Protein AF-G9KD17-F1 (afdb_monomer_lite)

Structure (mmCIF, N/CA/C/O backbone):
data_AF-G9KD17-F1
#
_entry.id   AF-G9KD17-F1
#
loop_
_atom_site.group_PDB
_atom_site.id
_atom_site.type_symbol
_atom_site.label_atom_id
_atom_site.label_alt_id
_atom_site.label_comp_id
_atom_site.label_asym_id
_atom_site.label_entity_id
_atom_site.label_seq_id
_atom_site.pdbx_PDB_ins_code
_atom_site.Cartn_x
_atom_site.Cartn_y
_atom_site.Cartn_z
_atom_site.occupancy
_atom_site.B_iso_or_equiv
_atom_site.auth_seq_id
_atom_site.auth_comp_id
_atom_site.auth_asym_id
_atom_site.auth_atom_id
_atom_site.pdbx_PDB_model_num
ATOM 1 N N . ALA A 1 1 ? -19.949 7.458 46.078 1.00 49.25 1 ALA A N 1
ATOM 2 C CA . ALA A 1 1 ? -20.835 7.481 44.897 1.00 49.25 1 ALA A CA 1
ATOM 3 C C . ALA A 1 1 ? -19.959 7.578 43.652 1.00 49.25 1 ALA A C 1
ATOM 5 O O . ALA A 1 1 ? -19.173 8.511 43.572 1.00 49.25 1 ALA A O 1
ATOM 6 N N . SER A 1 2 ? -20.008 6.594 42.750 1.00 58.41 2 SER A N 1
ATOM 7 C CA . SER A 1 2 ? -19.267 6.648 41.480 1.00 58.41 2 SER A CA 1
ATOM 8 C C . SER A 1 2 ? -20.109 7.420 40.466 1.00 58.41 2 SER A C 1
ATOM 10 O O . SER A 1 2 ? -21.232 7.011 40.170 1.00 58.41 2 SER A O 1
ATOM 12 N N . ALA A 1 3 ? -19.617 8.564 39.995 1.00 66.88 3 ALA A N 1
ATOM 13 C CA . ALA A 1 3 ? -20.279 9.336 38.952 1.00 66.88 3 ALA A CA 1
ATOM 14 C C . ALA A 1 3 ? -20.121 8.593 37.615 1.00 66.88 3 ALA A C 1
ATOM 16 O O . ALA A 1 3 ? -19.063 8.632 36.992 1.00 66.88 3 ALA A O 1
ATOM 17 N N . GLY A 1 4 ? -21.158 7.865 37.200 1.00 72.81 4 GLY A N 1
ATOM 18 C CA . GLY A 1 4 ? -21.182 7.192 35.904 1.00 72.81 4 GLY A CA 1
ATOM 19 C C . GLY A 1 4 ? -21.255 8.211 34.768 1.00 72.81 4 GLY A C 1
ATOM 20 O O . GLY A 1 4 ? -22.165 9.037 34.727 1.00 72.81 4 GLY A O 1
ATOM 21 N N . ILE A 1 5 ? -20.309 8.152 33.831 1.00 79.00 5 ILE A N 1
ATOM 22 C CA . ILE A 1 5 ? -20.379 8.920 32.585 1.00 79.00 5 ILE A CA 1
ATOM 23 C C . ILE A 1 5 ? -21.472 8.290 31.713 1.00 79.00 5 ILE A C 1
ATOM 25 O O . ILE A 1 5 ? -21.317 7.173 31.224 1.00 79.00 5 ILE A O 1
ATOM 29 N N . ALA A 1 6 ? -22.579 9.007 31.518 1.00 81.94 6 ALA A N 1
ATOM 30 C CA . ALA A 1 6 ? -23.659 8.609 30.621 1.00 81.94 6 ALA A CA 1
ATOM 31 C C . ALA A 1 6 ? -23.597 9.430 29.324 1.00 81.94 6 ALA A C 1
ATOM 33 O O . ALA A 1 6 ? -23.653 10.660 29.349 1.00 81.94 6 ALA A O 1
ATOM 34 N N . VAL A 1 7 ? -23.499 8.751 28.177 1.00 82.12 7 VAL A N 1
ATOM 35 C CA . VAL A 1 7 ? -23.511 9.368 26.841 1.00 82.12 7 VAL A CA 1
ATOM 36 C C . VAL A 1 7 ? -24.742 8.893 26.074 1.00 82.12 7 VAL A C 1
ATOM 38 O O . VAL A 1 7 ? -25.032 7.701 26.007 1.00 82.12 7 VAL A O 1
ATOM 41 N N . SER A 1 8 ? -25.482 9.834 25.481 1.00 85.19 8 SER A N 1
ATOM 42 C CA . SER A 1 8 ? -26.647 9.526 24.645 1.00 85.19 8 SER A CA 1
ATOM 43 C C . SER A 1 8 ? -26.216 8.868 23.334 1.00 85.19 8 SER A C 1
ATOM 45 O O . SER A 1 8 ? -25.394 9.432 22.612 1.00 85.19 8 SER A O 1
ATOM 47 N N . GLN A 1 9 ? -26.833 7.740 22.966 1.00 81.62 9 GLN A N 1
ATOM 48 C CA . GLN A 1 9 ? -26.558 7.086 21.680 1.00 81.62 9 GLN A CA 1
ATOM 49 C C . GLN A 1 9 ? -26.871 7.978 20.467 1.00 81.62 9 GLN A C 1
ATOM 51 O O . GLN A 1 9 ? -26.223 7.873 19.435 1.00 81.62 9 GLN A O 1
ATOM 56 N N . ARG A 1 10 ? -27.790 8.943 20.595 1.00 86.38 10 ARG A N 1
ATOM 57 C CA . ARG A 1 10 ? -28.052 9.930 19.531 1.00 86.38 10 ARG A CA 1
ATOM 58 C C . ARG A 1 10 ? -26.872 10.876 19.265 1.00 86.38 10 ARG A C 1
ATOM 60 O O . ARG A 1 10 ? -26.897 11.606 18.283 1.00 86.38 10 ARG A O 1
ATOM 67 N N . LYS A 1 11 ? -25.860 10.885 20.140 1.00 82.94 11 LYS A N 1
ATOM 68 C CA . LYS A 1 11 ? -24.633 11.683 20.012 1.00 82.94 11 LYS A CA 1
ATOM 69 C C . LYS A 1 11 ? -23.410 10.854 19.607 1.00 82.94 11 LYS A C 1
ATOM 71 O O . LYS A 1 11 ? -22.326 11.422 19.498 1.00 82.94 11 LYS A O 1
ATOM 76 N N . VAL A 1 12 ? -23.551 9.541 19.399 1.00 84.56 12 VAL A N 1
ATOM 77 C CA . VAL A 1 12 ? -22.457 8.706 18.883 1.00 84.56 12 VAL A CA 1
ATOM 78 C C . VAL A 1 12 ? -22.615 8.518 17.378 1.00 84.56 12 VAL A C 1
ATOM 80 O O . VAL A 1 12 ? -23.727 8.396 16.873 1.00 84.56 12 VAL A O 1
ATOM 83 N N . ARG A 1 13 ? -21.494 8.496 16.654 1.00 84.12 13 ARG A N 1
ATOM 84 C CA . ARG A 1 13 ? -21.455 8.110 15.238 1.00 84.12 13 ARG A CA 1
ATOM 85 C C . ARG A 1 13 ? -20.800 6.744 15.111 1.00 84.12 13 ARG A C 1
ATOM 87 O O . ARG A 1 13 ? -19.837 6.466 15.828 1.00 84.12 13 ARG A O 1
ATOM 94 N N . GLN A 1 14 ? -21.286 5.921 14.188 1.00 78.44 14 GLN A N 1
ATOM 95 C CA . GLN A 1 14 ? -20.589 4.694 13.827 1.00 78.44 14 GLN A CA 1
ATOM 96 C C . GLN A 1 14 ? -19.248 5.068 13.190 1.00 78.44 14 GLN A C 1
ATOM 98 O O . GLN A 1 14 ? -19.185 5.918 12.301 1.00 78.44 14 GLN A O 1
ATOM 103 N N . ILE A 1 15 ? -18.173 4.461 13.677 1.00 80.25 15 ILE A N 1
ATOM 104 C CA . ILE A 1 15 ? -16.853 4.562 13.063 1.00 80.25 15 ILE A CA 1
ATOM 105 C C . ILE A 1 15 ? -16.505 3.204 12.471 1.00 80.25 15 ILE A C 1
ATOM 107 O O . ILE A 1 15 ? -16.860 2.167 13.031 1.00 80.25 15 ILE A O 1
ATOM 111 N N . SER A 1 16 ? -15.834 3.211 11.325 1.00 76.50 16 SER A N 1
ATOM 112 C CA . SER A 1 16 ? -15.234 2.000 10.775 1.00 76.50 16 SER A CA 1
ATOM 113 C C . SER A 1 16 ? -14.188 1.459 11.745 1.00 76.50 16 SER A C 1
ATOM 115 O O . SER A 1 16 ? -13.457 2.256 12.340 1.00 76.50 16 SER A O 1
ATOM 117 N N . ASP A 1 17 ? -14.070 0.136 11.853 1.00 86.31 17 ASP A N 1
ATOM 118 C CA . ASP A 1 17 ? -12.997 -0.486 12.626 1.00 86.31 17 ASP A CA 1
ATOM 119 C C . ASP A 1 17 ? -11.625 -0.044 12.064 1.00 86.31 17 ASP A C 1
ATOM 121 O O . ASP A 1 17 ? -11.285 -0.375 10.921 1.00 86.31 17 ASP A O 1
ATOM 125 N N . PRO A 1 18 ? -10.825 0.729 12.825 1.00 82.69 18 PRO A N 1
ATOM 126 C CA . PRO A 1 18 ? -9.535 1.217 12.354 1.00 82.69 18 PRO A CA 1
ATOM 127 C C . PRO A 1 18 ? -8.531 0.083 12.111 1.00 82.69 18 PRO A C 1
ATOM 129 O O . PRO A 1 18 ? -7.634 0.249 11.287 1.00 82.69 18 PRO A O 1
ATOM 132 N N . ILE A 1 19 ? -8.668 -1.062 12.789 1.00 89.44 19 ILE A N 1
ATOM 133 C CA . ILE A 1 19 ? -7.803 -2.228 12.575 1.00 89.44 19 ILE A CA 1
ATOM 134 C C . ILE A 1 19 ? -8.117 -2.846 11.216 1.00 89.44 19 ILE A C 1
ATOM 136 O O . ILE A 1 19 ? -7.207 -3.099 10.428 1.00 89.44 19 ILE A O 1
ATOM 140 N N . GLN A 1 20 ? -9.401 -3.011 10.897 1.00 89.62 20 GLN A N 1
ATOM 141 C CA . GLN A 1 20 ? -9.835 -3.533 9.605 1.00 89.62 20 GLN A CA 1
ATOM 142 C C . GLN A 1 20 ? -9.315 -2.683 8.434 1.00 89.62 20 GLN A C 1
ATOM 144 O O . GLN A 1 20 ? -8.844 -3.236 7.443 1.00 89.62 20 GLN A O 1
ATOM 149 N N . GLN A 1 21 ? -9.338 -1.351 8.552 1.00 90.12 21 GLN A N 1
ATOM 150 C CA . GLN A 1 21 ? -8.805 -0.456 7.514 1.00 90.12 21 GLN A CA 1
ATOM 151 C C . GLN A 1 21 ? -7.299 -0.653 7.290 1.00 90.12 21 GLN A C 1
ATOM 153 O O . GLN A 1 21 ? -6.842 -0.685 6.148 1.00 90.12 21 GLN A O 1
ATOM 158 N N . ILE A 1 22 ? -6.535 -0.846 8.369 1.00 93.38 22 ILE A N 1
ATOM 159 C CA . ILE A 1 22 ? -5.098 -1.135 8.284 1.00 93.38 22 ILE A CA 1
ATOM 160 C C . ILE A 1 22 ? -4.866 -2.472 7.574 1.00 93.38 22 ILE A C 1
ATOM 162 O O . ILE A 1 22 ? -4.042 -2.552 6.666 1.00 93.38 22 ILE A O 1
ATOM 166 N N . LEU A 1 23 ? -5.620 -3.510 7.945 1.00 95.69 23 LEU A N 1
ATOM 167 C CA . LEU A 1 23 ? -5.503 -4.838 7.341 1.00 95.69 23 LEU A CA 1
ATOM 168 C C . LEU A 1 23 ? -5.835 -4.829 5.844 1.00 95.69 23 LEU A C 1
ATOM 170 O O . LEU A 1 23 ? -5.134 -5.475 5.069 1.00 95.69 23 LEU A O 1
ATOM 174 N N . ILE A 1 24 ? -6.853 -4.073 5.424 1.00 93.94 24 ILE A N 1
ATOM 175 C CA . ILE A 1 24 ? -7.225 -3.935 4.007 1.00 93.94 24 ILE A CA 1
ATOM 176 C C . ILE A 1 24 ? -6.078 -3.320 3.200 1.00 93.94 24 ILE A C 1
ATOM 178 O O . ILE A 1 24 ? -5.699 -3.865 2.162 1.00 93.94 24 ILE A O 1
ATOM 182 N N . GLN A 1 25 ? -5.499 -2.215 3.674 1.00 96.38 25 GLN A N 1
ATOM 183 C CA . GLN A 1 25 ? -4.393 -1.570 2.964 1.00 96.38 25 GLN A CA 1
ATOM 184 C C . GLN A 1 25 ? -3.138 -2.443 2.942 1.00 96.38 25 GLN A C 1
ATOM 186 O O . GLN A 1 25 ? -2.477 -2.540 1.910 1.00 96.38 25 GLN A O 1
ATOM 191 N N . LEU A 1 26 ? -2.832 -3.134 4.043 1.00 97.44 26 LEU A N 1
ATOM 192 C CA . LEU A 1 26 ? -1.722 -4.084 4.075 1.00 97.44 26 LEU A CA 1
ATOM 193 C C . LEU A 1 26 ? -1.927 -5.225 3.086 1.00 97.44 26 LEU A C 1
ATOM 195 O O . LEU A 1 26 ? -0.996 -5.570 2.366 1.00 97.44 26 LEU A O 1
ATOM 199 N N . HIS A 1 27 ? -3.137 -5.777 3.014 1.00 97.00 27 HIS A N 1
ATOM 200 C CA . HIS A 1 27 ? -3.458 -6.840 2.070 1.00 97.00 27 HIS A CA 1
ATOM 201 C C . HIS A 1 27 ? -3.232 -6.398 0.620 1.00 97.00 27 HIS A C 1
ATOM 203 O O . HIS A 1 27 ? -2.601 -7.132 -0.134 1.00 97.00 27 HIS A O 1
ATOM 209 N N . LYS A 1 28 ? -3.667 -5.187 0.244 1.00 97.25 28 LYS A N 1
ATOM 210 C CA . LYS A 1 28 ? -3.415 -4.604 -1.085 1.00 97.25 28 LYS A CA 1
ATOM 211 C C . LYS A 1 28 ? -1.923 -4.545 -1.418 1.00 97.25 28 LYS A C 1
ATOM 213 O O . LYS A 1 28 ? -1.502 -5.052 -2.454 1.00 97.25 28 LYS A O 1
ATOM 218 N N . ILE A 1 29 ? -1.118 -3.979 -0.519 1.00 97.50 29 ILE A N 1
ATOM 219 C CA . ILE A 1 29 ? 0.336 -3.858 -0.703 1.00 97.50 29 ILE A CA 1
ATOM 220 C C . ILE A 1 29 ? 0.973 -5.248 -0.821 1.00 97.50 29 ILE A C 1
ATOM 222 O O . ILE A 1 29 ? 1.721 -5.521 -1.758 1.00 97.50 29 ILE A O 1
ATOM 226 N N . ILE A 1 30 ? 0.650 -6.149 0.109 1.00 97.06 30 ILE A N 1
ATOM 227 C CA . ILE A 1 30 ? 1.194 -7.508 0.158 1.00 97.06 30 ILE A CA 1
ATOM 228 C C . ILE A 1 30 ? 0.824 -8.292 -1.106 1.00 97.06 30 ILE A C 1
ATOM 230 O O . ILE A 1 30 ? 1.690 -8.963 -1.665 1.00 97.06 30 ILE A O 1
ATOM 234 N N . TYR A 1 31 ? -0.419 -8.180 -1.579 1.00 97.12 31 TYR A N 1
ATOM 235 C CA . TYR A 1 31 ? -0.881 -8.801 -2.819 1.00 97.12 31 TYR A CA 1
ATOM 236 C C . TYR A 1 31 ? -0.007 -8.387 -4.005 1.00 97.12 31 TYR A C 1
ATOM 238 O O . TYR A 1 31 ? 0.553 -9.255 -4.670 1.00 97.12 31 TYR A O 1
ATOM 246 N N . ILE A 1 32 ? 0.196 -7.079 -4.207 1.00 96.31 32 ILE A N 1
ATOM 247 C CA . ILE A 1 32 ? 1.023 -6.551 -5.305 1.00 96.31 32 ILE A CA 1
ATOM 248 C C . ILE A 1 32 ? 2.447 -7.108 -5.234 1.00 96.31 32 ILE A C 1
ATOM 250 O O . ILE A 1 32 ? 2.985 -7.574 -6.238 1.00 96.31 32 ILE A O 1
ATOM 254 N N . THR A 1 33 ? 3.055 -7.109 -4.044 1.00 94.94 33 THR A N 1
ATOM 255 C CA . THR A 1 33 ? 4.432 -7.602 -3.872 1.00 94.94 33 THR A CA 1
ATOM 256 C C . THR A 1 33 ? 4.579 -9.114 -4.076 1.00 94.94 33 THR A C 1
ATOM 258 O O . THR A 1 33 ? 5.684 -9.575 -4.348 1.00 94.94 33 THR A O 1
ATOM 261 N N . GLN A 1 34 ? 3.488 -9.881 -3.988 1.00 95.25 34 GLN A N 1
ATOM 262 C CA . GLN A 1 34 ? 3.469 -11.333 -4.200 1.00 95.25 34 GLN A CA 1
ATOM 263 C C . GLN A 1 34 ? 3.089 -11.755 -5.625 1.00 95.25 34 GLN A C 1
ATOM 265 O O . GLN A 1 34 ? 3.108 -12.948 -5.927 1.00 95.25 34 GLN A O 1
ATOM 270 N N . LEU A 1 35 ? 2.759 -10.816 -6.517 1.00 93.25 35 LEU A N 1
ATOM 271 C CA . LEU A 1 35 ? 2.508 -11.136 -7.923 1.00 93.25 35 LEU A CA 1
ATOM 272 C C . LEU A 1 35 ? 3.757 -11.785 -8.566 1.00 93.25 35 LEU A C 1
ATOM 274 O O . LEU A 1 35 ? 4.882 -11.497 -8.155 1.00 93.25 35 LEU A O 1
ATOM 278 N N . PRO A 1 36 ? 3.627 -12.621 -9.607 1.00 92.06 36 PRO A N 1
ATOM 279 C CA . PRO A 1 36 ? 4.786 -13.105 -10.359 1.00 92.06 36 PRO A CA 1
ATOM 280 C C . PRO A 1 36 ? 5.620 -11.935 -10.906 1.00 92.06 36 PRO A C 1
ATOM 282 O O . PRO A 1 36 ? 5.040 -10.883 -11.197 1.00 92.06 36 PRO A O 1
ATOM 285 N N . PRO A 1 37 ? 6.953 -12.059 -11.050 1.00 87.25 37 PRO A N 1
ATOM 286 C CA . PRO A 1 37 ? 7.768 -11.023 -11.680 1.00 87.25 37 PRO A CA 1
ATOM 287 C C . PRO A 1 37 ? 7.192 -10.624 -13.042 1.00 87.25 37 PRO A C 1
ATOM 289 O O . PRO A 1 37 ? 6.831 -11.484 -13.845 1.00 87.25 37 PRO A O 1
ATOM 292 N N . ALA A 1 38 ? 7.077 -9.320 -13.290 1.00 84.06 38 ALA A N 1
ATOM 293 C CA . ALA A 1 38 ? 6.609 -8.833 -14.581 1.0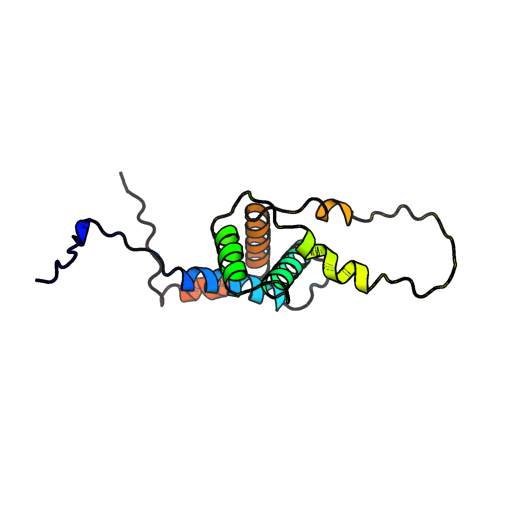0 84.06 38 ALA A CA 1
ATOM 294 C C . ALA A 1 38 ? 7.659 -9.123 -15.666 1.00 84.06 38 ALA A C 1
ATOM 296 O O . ALA A 1 38 ? 8.860 -9.064 -15.409 1.00 84.06 38 ALA A O 1
ATOM 297 N N . LEU A 1 39 ? 7.200 -9.396 -16.891 1.00 83.56 39 LEU A N 1
ATOM 298 C CA . LEU A 1 39 ? 8.077 -9.606 -18.053 1.00 83.56 39 LEU A CA 1
ATOM 299 C C . LEU A 1 39 ? 8.873 -8.345 -18.426 1.00 83.56 39 LEU A C 1
ATOM 301 O O . LEU A 1 39 ? 9.942 -8.434 -19.023 1.00 83.56 39 LEU A O 1
ATOM 305 N N . HIS A 1 40 ? 8.354 -7.174 -18.056 1.00 84.81 40 HIS A N 1
ATOM 306 C CA . HIS A 1 40 ? 8.974 -5.876 -18.287 1.00 84.81 40 HIS A CA 1
ATOM 307 C C . HIS A 1 40 ? 9.266 -5.167 -16.966 1.00 84.81 40 HIS A C 1
ATOM 309 O O . HIS A 1 40 ? 8.646 -5.440 -15.935 1.00 84.81 40 HIS A O 1
ATOM 315 N N . HIS A 1 41 ? 10.208 -4.226 -17.010 1.00 82.19 41 HIS A N 1
ATOM 316 C CA . HIS A 1 41 ? 10.518 -3.367 -15.872 1.00 82.19 41 HIS A CA 1
ATOM 317 C C . HIS A 1 41 ? 9.268 -2.576 -15.459 1.00 82.19 41 HIS A C 1
ATOM 319 O O . HIS A 1 41 ? 8.704 -1.836 -16.261 1.00 82.19 41 HIS A O 1
ATOM 325 N N . ASN A 1 42 ? 8.824 -2.756 -14.212 1.00 88.75 42 ASN A N 1
ATOM 326 C CA . ASN A 1 42 ? 7.641 -2.097 -13.670 1.00 88.75 42 ASN A CA 1
ATOM 327 C C . ASN A 1 42 ? 8.043 -1.151 -12.527 1.00 88.75 42 ASN A C 1
ATOM 329 O O . ASN A 1 42 ? 8.257 -1.573 -11.385 1.00 88.75 42 ASN A O 1
ATOM 333 N N . LEU A 1 43 ? 8.157 0.140 -12.852 1.00 89.00 43 LEU A N 1
ATOM 334 C CA . LEU A 1 43 ? 8.526 1.193 -11.902 1.00 89.00 43 LEU A CA 1
ATOM 335 C C . LEU A 1 43 ? 7.493 1.338 -10.776 1.00 89.00 43 LEU A C 1
ATOM 337 O O . LEU A 1 43 ? 7.886 1.381 -9.611 1.00 89.00 43 LEU A O 1
ATOM 341 N N . LYS A 1 44 ? 6.193 1.328 -11.106 1.00 92.25 44 LYS A N 1
ATOM 342 C CA . LYS A 1 44 ? 5.086 1.431 -10.137 1.00 92.25 44 LYS A CA 1
ATOM 343 C C . LYS A 1 44 ? 5.212 0.368 -9.046 1.00 92.25 44 LYS A C 1
ATOM 345 O O . LYS A 1 44 ? 5.267 0.666 -7.855 1.00 92.25 44 LYS A O 1
ATOM 350 N N . ARG A 1 45 ? 5.370 -0.888 -9.463 1.00 93.19 45 ARG A N 1
ATOM 351 C CA . ARG A 1 45 ? 5.539 -2.024 -8.559 1.00 93.19 45 ARG A CA 1
ATOM 352 C C . ARG A 1 45 ? 6.820 -1.926 -7.731 1.00 93.19 45 ARG A C 1
ATOM 354 O O . ARG A 1 45 ? 6.778 -2.181 -6.530 1.00 93.19 45 ARG A O 1
ATOM 361 N N . ARG A 1 46 ? 7.940 -1.503 -8.328 1.00 90.75 46 ARG A N 1
ATOM 362 C CA . ARG A 1 46 ? 9.209 -1.306 -7.604 1.00 90.75 46 ARG A CA 1
ATOM 363 C C . ARG A 1 46 ? 9.074 -0.277 -6.480 1.00 90.75 46 ARG A C 1
ATOM 365 O O . ARG A 1 46 ? 9.643 -0.458 -5.406 1.00 90.75 46 ARG A O 1
ATOM 372 N N . VAL A 1 47 ? 8.341 0.804 -6.719 1.00 91.06 47 VAL A N 1
ATOM 373 C CA . VAL A 1 47 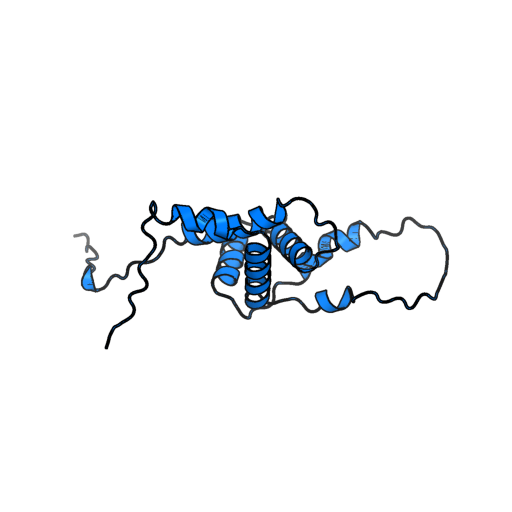? 8.082 1.840 -5.713 1.00 91.06 47 VAL A CA 1
ATOM 374 C C . VAL A 1 47 ? 7.251 1.285 -4.551 1.00 91.06 47 VAL A C 1
ATOM 376 O O . VAL A 1 47 ? 7.627 1.468 -3.393 1.00 91.06 47 VAL A O 1
ATOM 379 N N . ILE A 1 48 ? 6.203 0.512 -4.847 1.00 94.06 48 ILE A N 1
ATOM 380 C CA . ILE A 1 48 ? 5.371 -0.162 -3.834 1.00 94.06 48 ILE A CA 1
ATOM 381 C C . ILE A 1 48 ? 6.191 -1.173 -3.016 1.00 94.06 48 ILE A C 1
ATOM 383 O O . ILE A 1 48 ? 6.058 -1.244 -1.795 1.00 94.06 48 ILE A O 1
ATOM 387 N N . GLU A 1 49 ? 7.073 -1.941 -3.657 1.00 92.44 49 GLU A N 1
ATOM 388 C CA . GLU A 1 49 ? 7.956 -2.898 -2.979 1.00 92.44 49 GLU A CA 1
ATOM 389 C C . GLU A 1 49 ? 8.903 -2.210 -1.990 1.00 92.44 49 GLU A C 1
ATOM 391 O O . GLU A 1 49 ? 9.089 -2.696 -0.871 1.00 92.44 49 GLU A O 1
ATOM 396 N N . ARG A 1 50 ? 9.472 -1.058 -2.366 1.00 90.75 50 ARG A N 1
ATOM 397 C CA . ARG A 1 50 ? 10.317 -0.256 -1.469 1.00 90.75 50 ARG A CA 1
ATOM 398 C C . ARG A 1 50 ? 9.522 0.310 -0.294 1.00 90.75 50 ARG A C 1
ATOM 400 O O . ARG A 1 50 ? 9.969 0.186 0.844 1.00 90.75 50 ARG A O 1
ATOM 407 N N . PHE A 1 51 ? 8.315 0.818 -0.536 1.00 93.06 51 PHE A N 1
ATOM 408 C CA . PHE A 1 51 ? 7.420 1.246 0.540 1.00 93.06 51 PHE A CA 1
ATOM 409 C C . PHE A 1 51 ? 7.106 0.101 1.506 1.00 93.06 51 PHE A C 1
ATOM 411 O O . PHE A 1 51 ? 7.282 0.234 2.715 1.00 93.06 51 PHE A O 1
ATOM 418 N N . LYS A 1 52 ? 6.760 -1.081 0.984 1.00 94.69 52 LYS A N 1
ATOM 419 C CA . LYS A 1 52 ? 6.549 -2.279 1.804 1.00 94.69 52 LYS A CA 1
ATOM 420 C C . LYS A 1 52 ? 7.790 -2.642 2.617 1.00 94.69 52 LYS A C 1
ATOM 422 O O . LYS A 1 52 ? 7.655 -3.036 3.773 1.00 94.69 52 LYS A O 1
ATOM 427 N N . LYS A 1 53 ? 8.994 -2.567 2.040 1.00 92.06 53 LYS A N 1
ATOM 428 C CA . LYS A 1 53 ? 10.241 -2.829 2.778 1.00 92.06 53 LYS A CA 1
ATOM 429 C C . LYS A 1 53 ? 10.411 -1.856 3.942 1.00 92.06 53 LYS A C 1
ATOM 431 O O . LYS A 1 53 ? 10.735 -2.299 5.037 1.00 92.06 53 LYS A O 1
ATOM 436 N N . SER A 1 54 ? 10.135 -0.575 3.720 1.00 90.56 54 SER A N 1
ATOM 437 C CA . SER A 1 54 ? 10.173 0.462 4.753 1.00 90.56 54 SER A CA 1
ATOM 438 C C . SER A 1 54 ? 9.254 0.149 5.936 1.00 90.56 54 SER A C 1
ATOM 440 O O . SER A 1 54 ? 9.721 0.121 7.080 1.00 90.56 54 SER A O 1
ATOM 442 N N . LEU A 1 55 ? 7.991 -0.197 5.653 1.00 93.38 55 LEU A N 1
ATOM 443 C CA . LEU A 1 55 ? 6.975 -0.509 6.663 1.00 93.38 55 LEU A CA 1
ATOM 444 C C . LEU A 1 55 ? 7.413 -1.603 7.648 1.00 93.38 55 LEU A C 1
ATOM 446 O O . LEU A 1 55 ? 7.029 -1.565 8.816 1.00 93.38 55 LEU A O 1
ATOM 450 N N . PHE A 1 56 ? 8.218 -2.560 7.180 1.00 93.12 56 PHE A N 1
ATOM 451 C CA . PHE A 1 56 ? 8.690 -3.719 7.945 1.00 93.12 56 PHE A CA 1
ATOM 452 C C . PHE A 1 56 ? 10.216 -3.740 8.125 1.00 93.12 56 PHE A C 1
ATOM 454 O O . PHE A 1 56 ? 10.796 -4.797 8.377 1.00 93.12 56 PHE A O 1
ATOM 461 N N . SER A 1 57 ? 10.876 -2.593 7.964 1.00 89.56 57 SER A N 1
ATOM 462 C CA . SER A 1 57 ? 12.314 -2.460 8.201 1.00 89.56 57 SER A CA 1
ATOM 463 C C . SER A 1 57 ? 12.639 -2.592 9.692 1.00 89.56 57 SER A C 1
ATOM 465 O O . SER A 1 57 ? 11.781 -2.384 10.546 1.00 89.56 57 SER A O 1
ATOM 467 N N . GLN A 1 58 ? 13.899 -2.886 10.027 1.00 87.81 58 GLN A N 1
ATOM 468 C CA . GLN A 1 58 ? 14.340 -3.014 11.423 1.00 87.81 58 GLN A CA 1
ATOM 469 C C . GLN A 1 58 ? 14.163 -1.719 12.240 1.00 87.81 58 GLN A C 1
ATOM 471 O O . GLN A 1 58 ? 14.059 -1.773 13.462 1.00 87.81 58 GLN A O 1
ATOM 476 N N . GLN A 1 59 ? 14.133 -0.562 11.573 1.00 83.56 59 GLN A N 1
ATOM 477 C CA . GLN A 1 59 ? 13.928 0.747 12.202 1.00 83.56 59 GLN A CA 1
ATOM 478 C C . GLN A 1 59 ? 12.438 1.097 12.370 1.00 83.56 59 GLN A C 1
ATOM 480 O O . GLN A 1 59 ? 12.106 2.005 13.130 1.00 83.56 59 GLN A O 1
ATOM 485 N N . SER A 1 60 ? 11.540 0.374 11.692 1.00 89.25 60 SER A N 1
ATOM 486 C CA . SER A 1 60 ? 10.094 0.520 11.845 1.00 89.25 60 SER A CA 1
ATOM 487 C C . SER A 1 60 ? 9.594 -0.256 13.064 1.00 89.25 60 SER A C 1
ATOM 489 O O . SER A 1 60 ? 10.085 -1.335 13.397 1.00 89.25 60 SER A O 1
ATOM 491 N N . ASN A 1 61 ? 8.569 0.275 13.726 1.00 92.06 61 ASN A N 1
ATOM 492 C CA . ASN A 1 61 ? 7.850 -0.405 14.799 1.00 92.06 61 ASN A CA 1
ATOM 493 C C . ASN A 1 61 ? 6.327 -0.379 14.538 1.00 92.06 61 ASN A C 1
ATOM 495 O O . ASN A 1 61 ? 5.861 0.325 13.637 1.00 92.06 61 ASN A O 1
ATOM 499 N N . PRO A 1 62 ? 5.509 -1.119 15.314 1.00 94.19 62 PRO A N 1
ATOM 500 C CA . PRO A 1 62 ? 4.065 -1.202 15.077 1.00 94.19 62 PRO A CA 1
ATOM 501 C C . PRO A 1 62 ? 3.329 0.148 15.083 1.00 94.19 62 PRO A C 1
ATOM 503 O O . PRO A 1 62 ? 2.325 0.306 14.384 1.00 94.19 62 PRO A O 1
ATOM 506 N N . CYS A 1 63 ? 3.814 1.134 15.845 1.00 93.56 63 CYS A N 1
ATOM 507 C CA . CYS A 1 63 ? 3.236 2.476 15.861 1.00 93.56 63 CYS A CA 1
ATOM 508 C C . CYS A 1 63 ? 3.536 3.228 14.560 1.00 93.56 63 CYS A C 1
ATOM 510 O O . CYS A 1 63 ? 2.621 3.848 14.018 1.00 93.56 63 CYS A O 1
ATOM 512 N N . ASN A 1 64 ? 4.762 3.114 14.032 1.00 93.38 64 ASN A N 1
ATOM 513 C CA . ASN A 1 64 ? 5.112 3.658 12.717 1.00 93.38 64 ASN A CA 1
ATOM 514 C C . ASN A 1 64 ? 4.279 3.002 11.617 1.00 93.38 64 ASN A C 1
ATOM 516 O O . ASN A 1 64 ? 3.629 3.700 10.851 1.00 93.38 64 ASN A O 1
ATOM 520 N N . LEU A 1 65 ? 4.198 1.668 11.588 1.00 94.12 65 LEU A N 1
ATOM 521 C CA . LEU A 1 65 ? 3.364 0.946 10.622 1.00 94.12 65 LEU A CA 1
ATOM 522 C C . LEU A 1 65 ? 1.931 1.495 10.602 1.00 94.12 65 LEU A C 1
ATOM 524 O O . LEU A 1 65 ? 1.380 1.806 9.547 1.00 94.12 65 LEU A O 1
ATOM 528 N N . LYS A 1 66 ? 1.334 1.659 11.786 1.00 95.12 66 LYS A N 1
ATOM 529 C CA . LYS A 1 66 ? -0.013 2.212 11.928 1.00 95.12 66 LYS A CA 1
ATOM 530 C C . LYS A 1 66 ? -0.115 3.643 11.394 1.00 95.12 66 LYS A C 1
ATOM 532 O O . LYS A 1 66 ? -1.109 3.951 10.738 1.00 95.12 66 LYS A O 1
ATOM 537 N N . SER A 1 67 ? 0.846 4.522 11.688 1.00 94.44 67 SER A N 1
ATOM 538 C CA . SER A 1 67 ? 0.814 5.910 11.206 1.00 94.44 67 SER A CA 1
ATOM 539 C C . SER A 1 67 ? 1.009 5.998 9.696 1.00 94.44 67 SER A C 1
ATOM 541 O O . SER A 1 67 ? 0.257 6.710 9.039 1.00 94.44 67 SER A O 1
ATOM 543 N N . GLU A 1 68 ? 1.946 5.233 9.145 1.00 95.31 68 GLU A N 1
ATOM 544 C CA . GLU A 1 68 ? 2.246 5.179 7.712 1.00 95.31 68 GLU A CA 1
ATOM 545 C C . GLU A 1 68 ? 1.044 4.671 6.909 1.00 95.31 68 GLU A C 1
ATOM 547 O O . GLU A 1 68 ? 0.599 5.323 5.964 1.00 95.31 68 GLU A O 1
ATOM 552 N N . ILE A 1 69 ? 0.434 3.560 7.337 1.00 96.06 69 ILE A N 1
ATOM 553 C CA . ILE A 1 69 ? -0.778 3.040 6.696 1.00 96.06 69 ILE A CA 1
ATOM 554 C C . ILE A 1 69 ? -1.944 4.017 6.835 1.00 96.06 69 ILE A C 1
ATOM 556 O O . ILE A 1 69 ? -2.708 4.189 5.890 1.00 96.06 69 ILE A O 1
ATOM 560 N N . LYS A 1 70 ? -2.079 4.704 7.975 1.00 94.75 70 LYS A N 1
ATOM 561 C CA . LYS A 1 70 ? -3.122 5.721 8.142 1.00 94.75 70 LYS A CA 1
ATOM 562 C C . LYS A 1 70 ? -2.932 6.891 7.170 1.00 94.75 70 LYS A C 1
ATOM 564 O O . LYS A 1 70 ? -3.917 7.306 6.564 1.00 94.75 70 LYS A O 1
ATOM 569 N N . LYS A 1 71 ? -1.704 7.395 7.006 1.00 96.19 71 LYS A N 1
ATOM 570 C CA . LYS A 1 71 ? -1.379 8.456 6.038 1.00 96.19 71 LYS A CA 1
ATOM 571 C C . LYS A 1 71 ? -1.689 8.018 4.609 1.00 96.19 71 LYS A C 1
ATOM 573 O O . LYS A 1 71 ? -2.315 8.777 3.872 1.00 96.19 71 LYS A O 1
ATOM 578 N N . LEU A 1 72 ? -1.350 6.775 4.263 1.00 96.19 72 LEU A N 1
ATOM 579 C CA . LEU A 1 72 ? -1.684 6.174 2.972 1.00 96.19 72 LEU A CA 1
ATOM 580 C C . LEU A 1 72 ? -3.197 6.081 2.741 1.00 96.19 72 LEU A C 1
ATOM 582 O O . LEU A 1 72 ? -3.679 6.505 1.698 1.00 96.19 72 LEU A O 1
ATOM 586 N N . SER A 1 73 ? -3.966 5.560 3.704 1.00 93.50 73 SER A N 1
ATOM 587 C CA . SER A 1 73 ? -5.428 5.446 3.578 1.00 93.50 73 SER A CA 1
ATOM 588 C C . SER A 1 73 ? -6.120 6.795 3.396 1.00 93.50 73 SER A C 1
ATOM 590 O O . SER A 1 73 ? -7.194 6.859 2.803 1.00 93.50 73 SER A O 1
ATOM 592 N N . GLN A 1 74 ? -5.550 7.850 3.976 1.00 94.31 74 GLN A N 1
ATOM 593 C CA . GLN A 1 74 ? -6.097 9.203 3.931 1.00 94.31 74 GLN A CA 1
ATOM 594 C C . GLN A 1 74 ? -5.64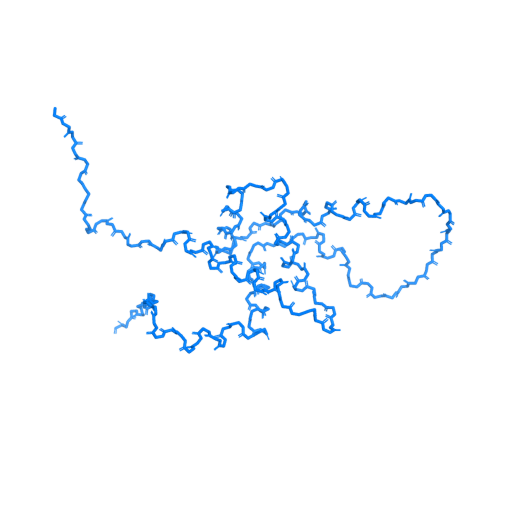7 9.992 2.698 1.00 94.31 74 GLN A C 1
ATOM 596 O O . GLN A 1 74 ? -6.134 11.105 2.527 1.00 94.31 74 GLN A O 1
ATOM 601 N N . GLY A 1 75 ? -4.740 9.449 1.876 1.00 94.56 75 GLY A N 1
ATOM 602 C CA . GLY A 1 75 ? -4.150 10.176 0.753 1.00 94.56 75 GLY A CA 1
ATOM 603 C C . GLY A 1 75 ? -3.416 11.433 1.220 1.00 94.56 75 GLY A C 1
ATOM 604 O O . GLY A 1 75 ? -3.665 12.518 0.708 1.00 94.56 75 GLY A O 1
ATOM 605 N N . SER A 1 76 ? -2.582 11.321 2.261 1.00 96.12 76 SER A N 1
ATOM 606 C CA . SER A 1 76 ? -1.867 12.482 2.808 1.00 96.12 76 SER A CA 1
ATOM 607 C C . SER A 1 76 ? -0.969 13.140 1.740 1.00 96.12 76 SER A C 1
ATOM 609 O O . SER A 1 76 ? -0.221 12.425 1.066 1.00 96.12 76 SER A O 1
ATOM 611 N N . PRO A 1 77 ? -0.953 14.483 1.620 1.00 94.81 77 PRO A N 1
ATOM 612 C CA . PRO A 1 77 ? -0.020 15.192 0.739 1.00 94.81 77 PRO A CA 1
ATOM 613 C C . PRO A 1 77 ? 1.415 15.216 1.296 1.00 94.81 77 PRO A C 1
ATOM 615 O O . PRO A 1 77 ? 2.314 15.770 0.672 1.00 94.81 77 PRO A O 1
ATOM 618 N N . GLU A 1 78 ? 1.639 14.648 2.485 1.00 94.19 78 GLU A N 1
ATOM 619 C CA . GLU A 1 78 ? 2.963 14.512 3.092 1.00 94.19 78 GLU A CA 1
ATOM 620 C C . GLU A 1 78 ? 3.885 13.648 2.205 1.00 94.19 78 GLU A C 1
ATOM 622 O O . GLU A 1 78 ? 3.453 12.594 1.723 1.00 94.19 78 GLU A O 1
ATOM 627 N N . PRO A 1 79 ? 5.144 14.063 1.976 1.00 91.19 79 PRO A N 1
ATOM 628 C CA . PRO A 1 79 ? 6.116 13.247 1.257 1.00 91.19 79 PRO A CA 1
ATOM 629 C C . PRO A 1 79 ? 6.509 12.013 2.081 1.00 91.19 79 PRO A C 1
ATOM 631 O O . PRO A 1 79 ? 6.649 12.074 3.302 1.00 91.19 79 PRO A O 1
ATOM 634 N N . ILE A 1 80 ? 6.709 10.884 1.407 1.00 90.69 80 ILE A N 1
ATOM 635 C CA . ILE A 1 80 ? 7.243 9.657 2.001 1.00 90.69 80 ILE A CA 1
ATOM 636 C C . ILE A 1 80 ? 8.752 9.833 2.175 1.00 90.69 80 ILE A C 1
ATOM 638 O O . ILE A 1 80 ? 9.445 10.194 1.224 1.00 90.69 80 ILE A O 1
ATOM 642 N N . GLU A 1 81 ? 9.270 9.575 3.380 1.00 80.56 81 GLU A N 1
ATOM 643 C CA . GLU A 1 81 ? 10.676 9.866 3.675 1.00 80.56 81 GLU A CA 1
ATOM 644 C C . GLU A 1 81 ? 11.651 9.127 2.730 1.00 80.56 81 GLU A C 1
ATOM 646 O O . GLU A 1 81 ? 11.578 7.905 2.569 1.00 80.56 81 GLU A O 1
ATOM 651 N N . PRO A 1 82 ? 12.635 9.826 2.142 1.00 64.62 82 PRO A N 1
ATOM 652 C CA . PRO A 1 82 ? 13.566 9.229 1.185 1.00 64.62 82 PRO A CA 1
ATOM 653 C C . PRO A 1 82 ? 14.516 8.197 1.815 1.00 64.62 82 PRO A C 1
ATOM 655 O O . PRO A 1 82 ? 15.001 7.309 1.114 1.00 64.62 82 PRO A O 1
ATOM 658 N N . ASN A 1 83 ? 14.718 8.228 3.141 1.00 60.53 83 ASN A N 1
ATOM 659 C CA . ASN A 1 83 ? 15.518 7.236 3.882 1.00 60.53 83 ASN A CA 1
ATOM 660 C C . ASN A 1 83 ? 15.010 5.791 3.712 1.00 60.53 83 ASN A C 1
ATOM 662 O O . ASN A 1 83 ? 15.747 4.831 3.940 1.00 60.53 83 ASN A O 1
ATOM 666 N N . PHE A 1 84 ? 13.764 5.624 3.267 1.00 55.72 84 PHE A N 1
ATOM 667 C CA . PHE A 1 84 ? 13.179 4.338 2.904 1.00 55.72 84 PHE A CA 1
ATOM 668 C C . PHE A 1 84 ? 13.752 3.725 1.615 1.00 55.72 84 PHE A C 1
ATOM 670 O O . PHE A 1 84 ? 13.615 2.519 1.402 1.00 55.72 84 PHE A O 1
ATOM 677 N N . PHE A 1 85 ? 14.393 4.523 0.757 1.00 54.09 85 PHE A N 1
ATOM 678 C CA . PHE A 1 85 ? 14.855 4.118 -0.575 1.00 54.09 85 PHE A CA 1
ATOM 679 C C . PHE A 1 85 ? 16.371 3.855 -0.643 1.00 54.09 85 PHE A C 1
ATOM 681 O O . PHE A 1 85 ? 16.812 3.089 -1.502 1.00 54.09 85 PHE A O 1
ATOM 688 N N . THR A 1 86 ? 17.159 4.436 0.267 1.00 52.56 86 THR A N 1
ATOM 689 C CA . THR A 1 86 ? 18.633 4.515 0.186 1.00 52.56 86 THR A CA 1
ATOM 690 C C . THR A 1 86 ? 19.398 3.482 1.020 1.00 52.56 86 THR A C 1
ATOM 692 O O . THR A 1 86 ? 20.549 3.187 0.697 1.00 52.56 86 THR A O 1
ATOM 695 N N . ALA A 1 87 ? 18.796 2.882 2.056 1.00 51.47 87 ALA A N 1
ATOM 696 C CA . ALA A 1 87 ? 19.536 2.053 3.021 1.00 51.47 87 ALA A CA 1
ATOM 697 C C . ALA A 1 87 ? 20.233 0.814 2.407 1.00 51.47 87 ALA A C 1
ATOM 699 O O . ALA A 1 87 ? 21.342 0.470 2.817 1.00 51.47 87 ALA A O 1
ATOM 700 N N . ASP A 1 88 ? 19.641 0.188 1.382 1.00 49.06 88 ASP A N 1
ATOM 701 C CA . ASP A 1 88 ? 20.212 -1.003 0.726 1.00 49.06 88 ASP A CA 1
ATOM 702 C C . ASP A 1 88 ? 21.192 -0.659 -0.420 1.00 49.06 88 ASP A C 1
ATOM 704 O O . ASP A 1 88 ? 22.011 -1.497 -0.804 1.00 49.06 88 ASP A O 1
ATOM 708 N N . TYR A 1 89 ? 21.149 0.561 -0.975 1.00 51.41 89 TYR A N 1
ATOM 709 C CA . TYR A 1 89 ? 22.006 0.941 -2.110 1.00 51.41 89 TYR A CA 1
ATOM 710 C C . TYR A 1 89 ? 23.466 1.152 -1.683 1.00 51.41 89 TYR A C 1
ATOM 712 O O . TYR A 1 89 ? 24.388 0.699 -2.361 1.00 51.41 89 TYR A O 1
ATOM 720 N N . HIS A 1 90 ? 23.705 1.774 -0.526 1.00 50.44 90 HIS A N 1
ATOM 721 C CA . HIS A 1 90 ? 25.067 2.078 -0.069 1.00 50.44 90 HIS A CA 1
ATOM 722 C C . HIS A 1 90 ? 25.845 0.852 0.441 1.00 50.44 90 HIS A C 1
ATOM 724 O O . HIS A 1 90 ? 27.075 0.864 0.428 1.00 50.44 90 HIS A O 1
ATOM 730 N N . LEU A 1 91 ? 25.161 -0.216 0.871 1.00 51.56 91 LEU A N 1
ATOM 731 C CA . LEU A 1 91 ? 25.810 -1.446 1.348 1.00 51.56 91 LEU A CA 1
ATOM 732 C C . LEU A 1 91 ? 26.260 -2.372 0.209 1.00 51.56 91 LEU A C 1
ATOM 734 O O . LEU A 1 91 ? 27.258 -3.074 0.365 1.00 51.56 91 LEU A O 1
ATOM 738 N N . LEU A 1 92 ? 25.570 -2.348 -0.935 1.00 46.19 92 LEU A N 1
ATOM 739 C CA . LEU A 1 92 ? 25.942 -3.125 -2.124 1.00 46.19 92 LEU A CA 1
ATOM 740 C C . LEU A 1 92 ? 26.995 -2.417 -2.991 1.00 46.19 92 LEU A C 1
ATOM 742 O O . LEU A 1 92 ? 27.797 -3.084 -3.638 1.00 46.19 92 LEU A O 1
ATOM 746 N N . HIS A 1 93 ? 27.050 -1.082 -2.958 1.00 50.94 93 HIS A N 1
ATOM 747 C CA . HIS A 1 93 ? 28.060 -0.276 -3.652 1.00 50.94 93 HIS A CA 1
ATOM 748 C C . HIS A 1 93 ? 29.254 0.091 -2.761 1.00 50.94 93 HIS A C 1
ATOM 750 O O . HIS A 1 93 ? 29.822 1.173 -2.894 1.00 50.94 93 HIS A O 1
ATOM 756 N N . ARG A 1 94 ? 29.688 -0.801 -1.860 1.00 39.03 94 ARG A N 1
ATOM 757 C CA . ARG A 1 94 ? 31.065 -0.714 -1.361 1.00 39.03 94 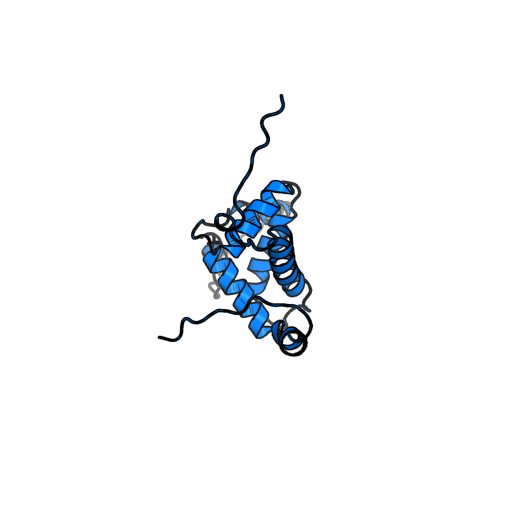ARG A CA 1
ATOM 758 C C . ARG A 1 94 ? 31.967 -1.132 -2.524 1.00 39.03 94 ARG A C 1
ATOM 760 O O . ARG A 1 94 ? 31.925 -2.308 -2.885 1.00 39.03 94 ARG A O 1
ATOM 767 N N . PRO A 1 95 ? 32.758 -0.228 -3.131 1.00 43.06 95 PRO A N 1
ATOM 768 C CA . PRO A 1 95 ? 33.673 -0.643 -4.174 1.00 43.06 95 PRO A CA 1
ATOM 769 C C . PRO A 1 95 ? 34.701 -1.553 -3.508 1.00 43.06 95 PRO A C 1
ATOM 771 O O . PRO A 1 95 ? 35.527 -1.106 -2.711 1.00 43.06 95 PRO A O 1
ATOM 774 N N . SER A 1 96 ? 34.613 -2.852 -3.785 1.00 46.59 96 SER A N 1
ATOM 775 C CA . SER A 1 96 ? 35.753 -3.738 -3.607 1.00 46.59 96 SER A CA 1
ATOM 776 C C . SER A 1 96 ? 36.822 -3.211 -4.555 1.00 46.59 96 SER A C 1
ATOM 778 O O . SER A 1 96 ? 36.591 -3.162 -5.760 1.00 46.59 96 SER A O 1
ATOM 780 N N . GLY A 1 97 ? 37.925 -2.714 -3.994 1.00 51.34 97 GLY A N 1
ATOM 781 C CA . GLY A 1 97 ? 38.954 -1.980 -4.723 1.00 51.34 97 GLY A CA 1
ATOM 782 C C . GLY A 1 97 ? 39.357 -2.651 -6.037 1.00 51.34 97 GLY A C 1
ATOM 783 O O . GLY A 1 97 ? 39.659 -3.842 -6.071 1.00 51.34 97 GLY A O 1
ATOM 784 N N . GLY A 1 98 ? 39.366 -1.861 -7.108 1.00 36.75 98 GLY A N 1
ATOM 785 C CA . GLY A 1 98 ? 39.807 -2.277 -8.432 1.00 36.75 98 GLY A CA 1
ATOM 786 C C . GLY A 1 98 ? 39.550 -1.179 -9.458 1.00 36.75 98 GLY A C 1
ATOM 787 O O . GLY A 1 98 ? 38.413 -0.947 -9.850 1.00 36.75 98 GLY A O 1
ATOM 788 N N . ASN A 1 99 ? 40.612 -0.479 -9.850 1.00 43.38 99 ASN A N 1
ATOM 789 C CA . ASN A 1 99 ? 40.634 0.538 -10.899 1.00 43.38 99 ASN A CA 1
ATOM 790 C C . ASN A 1 99 ? 39.939 0.075 -12.194 1.00 43.38 99 ASN A C 1
ATOM 792 O O . ASN A 1 99 ? 40.291 -0.982 -12.708 1.00 43.38 99 ASN A O 1
ATOM 796 N N . SER A 1 100 ? 39.106 0.925 -12.801 1.00 36.16 100 SER A N 1
ATOM 797 C CA . SER A 1 100 ? 39.304 1.359 -14.195 1.00 36.16 100 SER A CA 1
ATOM 798 C C . SER A 1 100 ? 38.355 2.507 -14.549 1.00 36.16 100 SER A C 1
ATOM 800 O O . SER A 1 100 ? 37.165 2.465 -14.254 1.00 36.16 100 SER A O 1
ATOM 802 N N . LEU A 1 101 ? 38.912 3.533 -15.185 1.00 45.12 101 LEU A N 1
ATOM 803 C CA . LEU A 1 101 ? 38.202 4.653 -15.795 1.00 45.12 101 LEU A CA 1
ATOM 804 C C . LEU A 1 101 ? 37.449 4.177 -17.048 1.00 45.12 101 LEU A C 1
ATOM 806 O O . LEU A 1 101 ? 38.028 3.463 -17.863 1.00 45.12 101 LEU A O 1
ATOM 810 N N . SER A 1 102 ? 36.214 4.645 -17.241 1.00 38.91 102 SER A N 1
ATOM 811 C CA . SER A 1 102 ? 35.626 4.843 -18.574 1.00 38.91 102 SER A CA 1
ATOM 812 C C . SER A 1 102 ? 34.489 5.868 -18.499 1.00 38.91 102 SER A C 1
ATOM 814 O O . SER A 1 102 ? 33.523 5.628 -17.772 1.00 38.91 102 SER A O 1
ATOM 816 N N . PRO A 1 103 ? 34.577 6.996 -19.221 1.00 56.16 103 PRO A N 1
ATOM 817 C CA . PRO A 1 103 ? 33.437 7.839 -19.555 1.00 56.16 103 PRO A CA 1
ATOM 818 C C . PRO A 1 103 ? 32.770 7.366 -20.865 1.00 56.16 103 PRO A C 1
ATOM 820 O O . PRO A 1 103 ? 33.399 6.673 -21.658 1.00 56.16 103 PRO A O 1
ATOM 823 N N . ASP A 1 104 ? 31.515 7.782 -21.056 1.00 41.06 104 ASP A N 1
ATOM 824 C CA . ASP A 1 104 ? 30.675 7.699 -22.268 1.00 41.06 104 ASP A CA 1
ATOM 825 C C . ASP A 1 104 ? 29.842 6.427 -22.534 1.00 41.06 104 ASP A C 1
ATOM 827 O O . ASP A 1 104 ? 30.274 5.493 -23.201 1.00 41.06 104 ASP A O 1
ATOM 831 N N . ASP A 1 105 ? 28.565 6.487 -22.122 1.00 32.91 105 ASP A N 1
ATOM 832 C CA . ASP A 1 105 ? 27.425 6.084 -22.967 1.00 32.91 105 ASP A CA 1
ATOM 833 C C . ASP A 1 105 ? 26.158 6.895 -22.573 1.00 32.91 105 ASP A C 1
ATOM 835 O O . ASP A 1 105 ? 25.645 6.734 -21.460 1.00 32.91 105 ASP A O 1
ATOM 839 N N . PRO A 1 106 ? 25.640 7.808 -23.422 1.00 49.06 106 PRO A N 1
ATOM 840 C CA . PRO A 1 106 ? 24.436 8.584 -23.150 1.00 49.06 106 PRO A CA 1
ATOM 841 C C . PRO A 1 106 ? 23.198 7.844 -23.674 1.00 49.06 106 PRO A C 1
ATOM 843 O O . PRO A 1 106 ? 22.518 8.312 -24.585 1.00 49.06 106 PRO A O 1
ATOM 846 N N . THR A 1 107 ? 22.873 6.688 -23.092 1.00 38.53 107 THR A N 1
ATOM 847 C CA . THR A 1 107 ? 21.662 5.941 -23.461 1.00 38.53 107 THR A CA 1
ATOM 848 C C . THR A 1 107 ? 20.663 5.912 -22.304 1.00 38.53 107 THR A C 1
ATOM 850 O O . THR A 1 107 ? 20.662 5.014 -21.469 1.00 38.53 107 THR A O 1
ATOM 853 N N . GLY A 1 108 ? 19.790 6.926 -22.270 1.00 36.50 108 GLY A N 1
ATOM 854 C CA . GLY A 1 108 ? 18.389 6.798 -21.843 1.00 36.50 108 GLY A CA 1
ATOM 855 C C . GLY A 1 108 ? 18.102 6.171 -20.476 1.00 36.50 108 GLY A C 1
ATOM 856 O O . GLY A 1 108 ? 17.106 5.457 -20.340 1.00 36.50 108 GLY A O 1
ATOM 857 N N . LEU A 1 109 ? 18.933 6.422 -19.461 1.00 39.47 109 LEU A N 1
ATOM 858 C CA . LEU A 1 109 ? 18.613 6.051 -18.087 1.00 39.47 109 LEU A CA 1
ATOM 859 C C . LEU A 1 109 ? 17.449 6.940 -17.624 1.00 39.47 109 LEU A C 1
ATOM 861 O O . LEU A 1 109 ? 17.662 8.074 -17.206 1.00 39.47 109 LEU A O 1
ATOM 865 N N . CYS A 1 110 ? 16.211 6.451 -17.748 1.00 37.72 110 CYS A N 1
ATOM 866 C CA . CYS A 1 110 ? 15.066 7.045 -17.059 1.00 37.72 110 CYS A CA 1
ATOM 867 C C . CYS A 1 110 ? 15.459 7.147 -15.581 1.00 37.72 110 CYS A C 1
ATOM 869 O O . CYS A 1 110 ? 15.768 6.141 -14.932 1.00 37.72 110 CYS A O 1
ATOM 871 N N . SER A 1 111 ? 15.642 8.390 -15.154 1.00 38.59 111 SER A N 1
ATOM 872 C CA . SER A 1 111 ? 16.616 8.774 -14.150 1.00 38.59 111 SER A CA 1
ATOM 873 C C . SER A 1 111 ? 16.275 8.116 -12.820 1.00 38.59 111 SER A C 1
ATOM 875 O O . SER A 1 111 ? 15.197 8.317 -12.272 1.00 38.59 111 SER A O 1
ATOM 877 N N . SER A 1 112 ? 17.231 7.384 -12.244 1.00 45.50 112 SER A N 1
ATOM 878 C CA . SER A 1 112 ? 17.216 7.062 -10.807 1.00 45.50 112 SER A CA 1
ATOM 879 C C . SER A 1 112 ? 16.974 8.317 -9.948 1.00 45.50 112 SER A C 1
ATOM 881 O O . SER A 1 112 ? 16.480 8.209 -8.830 1.00 45.50 112 SER A O 1
ATOM 883 N N . SER A 1 113 ? 17.318 9.478 -10.503 1.00 42.53 113 SER A N 1
ATOM 884 C CA . SER A 1 113 ? 17.165 10.838 -9.999 1.00 42.53 113 SER A CA 1
ATOM 885 C C . SER A 1 113 ? 15.706 11.282 -9.821 1.00 42.53 113 SER A C 1
ATOM 887 O O . SER A 1 113 ? 15.405 11.937 -8.833 1.00 42.53 113 SER A O 1
ATOM 889 N N . ASP A 1 114 ? 14.774 10.878 -10.697 1.00 45.62 114 ASP A N 1
ATOM 890 C CA . ASP A 1 114 ? 13.357 11.298 -10.600 1.00 45.62 114 ASP A CA 1
ATOM 891 C C . ASP A 1 114 ? 12.622 10.606 -9.441 1.00 45.62 114 ASP A C 1
ATOM 893 O O . ASP A 1 114 ? 11.540 11.018 -9.038 1.00 45.62 114 ASP A O 1
ATOM 897 N N . LEU A 1 115 ? 13.212 9.542 -8.884 1.00 51.03 115 LEU A N 1
ATOM 898 C CA . LEU A 1 115 ? 12.722 8.894 -7.668 1.00 51.03 115 LEU A CA 1
ATOM 899 C C . LEU A 1 115 ? 13.416 9.408 -6.396 1.00 51.03 115 LEU A C 1
ATOM 901 O O . LEU A 1 115 ? 13.035 9.027 -5.289 1.00 51.03 115 LEU A O 1
ATOM 905 N N . GLU A 1 116 ? 14.452 10.235 -6.540 1.00 49.69 116 GLU A N 1
ATOM 906 C CA . GLU A 1 116 ? 15.082 10.927 -5.413 1.00 49.69 116 GLU A CA 1
ATOM 907 C C . GLU A 1 116 ? 14.194 12.081 -4.915 1.00 49.69 116 GLU A C 1
ATOM 909 O O . GLU A 1 116 ? 14.170 12.381 -3.719 1.00 49.69 116 GLU A O 1
ATOM 914 N N . GLU A 1 117 ? 13.383 12.655 -5.812 1.00 57.38 117 GLU A N 1
ATOM 915 C CA . GLU A 1 117 ? 12.246 13.505 -5.468 1.00 57.38 117 GLU A CA 1
ATOM 916 C C . GLU A 1 117 ? 11.138 12.611 -4.886 1.00 57.38 117 GLU A C 1
ATOM 918 O O . GLU A 1 117 ? 10.347 11.987 -5.593 1.00 57.38 117 GLU A O 1
ATOM 923 N N . GLY A 1 118 ? 11.174 12.432 -3.562 1.00 73.56 118 GLY A N 1
ATOM 924 C CA . GLY A 1 118 ? 10.275 11.529 -2.843 1.00 73.56 118 GLY A CA 1
ATOM 925 C C . GLY A 1 118 ? 8.798 11.750 -3.193 1.00 73.56 118 GLY A C 1
ATOM 926 O O . GLY A 1 118 ? 8.336 12.878 -3.330 1.00 73.56 118 GLY A O 1
ATOM 927 N N . ILE A 1 119 ? 8.039 10.660 -3.315 1.00 89.25 119 ILE A N 1
ATOM 928 C CA . ILE A 1 119 ? 6.606 10.711 -3.647 1.00 89.25 119 ILE A CA 1
ATOM 929 C C . ILE A 1 119 ? 5.735 10.916 -2.404 1.00 89.25 119 ILE A C 1
ATOM 931 O O . ILE A 1 119 ? 6.105 10.507 -1.304 1.00 89.25 119 ILE A O 1
ATOM 935 N N . THR A 1 120 ? 4.550 11.499 -2.565 1.00 95.00 120 THR A N 1
ATOM 936 C CA . THR A 1 120 ? 3.583 11.673 -1.467 1.00 95.00 120 THR A CA 1
ATOM 937 C C . THR A 1 120 ? 2.766 10.406 -1.201 1.00 95.00 120 THR A C 1
ATOM 939 O O . THR A 1 120 ? 2.686 9.505 -2.044 1.00 95.00 120 THR A O 1
ATOM 942 N N . TYR A 1 121 ? 2.115 10.315 -0.034 1.00 96.56 121 TYR A N 1
ATOM 943 C CA . TYR A 1 121 ? 1.190 9.203 0.244 1.00 96.56 121 TYR A CA 1
ATOM 944 C C . TYR A 1 121 ? -0.010 9.188 -0.711 1.00 96.56 121 TYR A C 1
ATOM 946 O O . TYR A 1 121 ? -0.478 8.110 -1.068 1.00 96.56 121 TYR A O 1
ATOM 954 N N . GLU A 1 122 ? -0.492 10.352 -1.148 1.00 96.56 122 GLU A N 1
ATOM 955 C CA . GLU A 1 122 ? -1.530 10.483 -2.180 1.00 96.56 122 GLU A CA 1
ATOM 956 C C . GLU A 1 122 ? -1.089 9.872 -3.522 1.00 96.56 122 GLU A C 1
ATOM 958 O O . GLU A 1 122 ? -1.803 9.063 -4.125 1.00 96.56 122 GLU A O 1
ATOM 963 N N . GLN A 1 123 ? 0.126 10.195 -3.971 1.00 95.62 123 GLN A N 1
ATOM 964 C CA . GLN A 1 123 ? 0.696 9.616 -5.186 1.00 95.62 123 GLN A CA 1
ATOM 965 C C . GLN A 1 123 ? 0.897 8.106 -5.028 1.00 95.62 123 GLN A C 1
ATOM 967 O O . GLN A 1 123 ? 0.488 7.341 -5.898 1.00 95.62 123 GLN A O 1
ATOM 972 N N . MET A 1 124 ? 1.443 7.650 -3.895 1.00 95.94 124 MET A N 1
ATOM 973 C CA . MET A 1 124 ? 1.589 6.222 -3.592 1.00 95.94 124 MET A CA 1
ATOM 974 C C . MET A 1 124 ? 0.247 5.486 -3.633 1.00 95.94 124 MET A C 1
ATOM 976 O O . MET A 1 124 ? 0.165 4.385 -4.173 1.00 95.94 124 MET A O 1
ATOM 980 N N . GLN A 1 125 ? -0.808 6.084 -3.077 1.00 96.94 125 GLN A N 1
ATOM 981 C CA . GLN A 1 125 ? -2.153 5.520 -3.119 1.00 96.94 125 GLN A CA 1
ATOM 982 C C . GLN A 1 125 ? -2.620 5.344 -4.565 1.00 96.94 125 GLN A C 1
ATOM 984 O O . GLN A 1 125 ? -3.089 4.266 -4.915 1.00 96.94 125 GLN A O 1
ATOM 989 N N . THR A 1 126 ? -2.425 6.358 -5.408 1.00 96.31 126 THR A N 1
ATOM 990 C CA . THR A 1 126 ? -2.767 6.296 -6.837 1.00 96.31 126 THR A CA 1
ATOM 991 C C . THR A 1 126 ? -2.020 5.159 -7.533 1.00 96.31 126 THR A C 1
ATOM 993 O O . THR A 1 126 ? -2.643 4.310 -8.166 1.00 96.31 126 THR A O 1
ATOM 996 N N . VAL A 1 127 ? -0.702 5.063 -7.328 1.00 96.50 127 VAL A N 1
ATOM 997 C CA . VAL A 1 127 ? 0.130 3.992 -7.902 1.00 96.50 127 VAL A CA 1
ATOM 998 C C . VAL A 1 127 ? -0.339 2.604 -7.446 1.00 96.50 127 VAL A C 1
ATOM 1000 O O . VAL A 1 127 ? -0.374 1.672 -8.248 1.00 96.50 127 VAL A O 1
ATOM 1003 N N . ILE A 1 128 ? -0.717 2.445 -6.173 1.00 97.12 128 ILE A N 1
ATOM 1004 C CA . ILE A 1 128 ? -1.266 1.186 -5.651 1.00 97.12 128 ILE A CA 1
ATOM 1005 C C . ILE A 1 128 ? -2.577 0.835 -6.355 1.00 97.12 128 ILE A C 1
ATOM 1007 O O . ILE A 1 128 ? -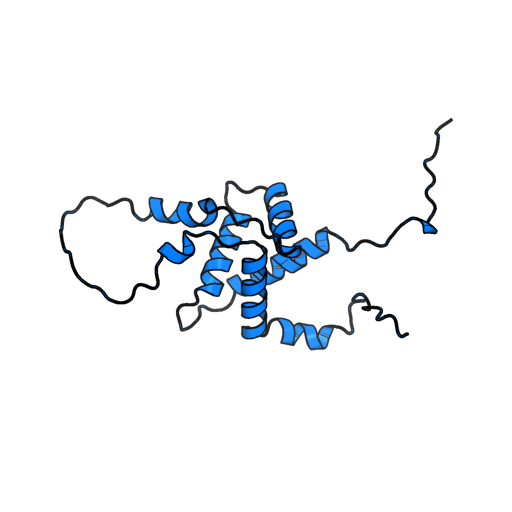2.717 -0.294 -6.818 1.00 97.12 128 ILE A O 1
ATOM 1011 N N . GLU A 1 129 ? -3.527 1.766 -6.442 1.00 97.06 129 GLU A N 1
ATOM 1012 C CA . GLU A 1 129 ? -4.837 1.495 -7.045 1.00 97.06 129 GLU A CA 1
ATOM 1013 C C . GLU A 1 129 ? -4.727 1.141 -8.535 1.00 97.06 129 GLU A C 1
ATOM 1015 O O . GLU A 1 129 ? -5.344 0.167 -8.964 1.00 97.06 129 GLU A O 1
ATOM 1020 N N . GLU A 1 130 ? -3.872 1.834 -9.291 1.00 95.88 130 GLU A N 1
ATOM 1021 C CA . GLU A 1 130 ? -3.606 1.516 -10.701 1.00 95.88 130 GLU A CA 1
ATOM 1022 C C . GLU A 1 130 ? -3.074 0.087 -10.874 1.00 95.88 130 GLU A C 1
ATOM 1024 O O . GLU A 1 130 ? -3.590 -0.686 -11.679 1.00 95.88 130 GLU A O 1
ATOM 1029 N N . VAL A 1 131 ? -2.073 -0.311 -10.080 1.00 95.69 131 VAL A N 1
ATOM 1030 C CA . VAL A 1 131 ? -1.494 -1.661 -10.177 1.00 95.69 131 VAL A CA 1
ATOM 1031 C C . VAL A 1 131 ? -2.502 -2.734 -9.751 1.00 95.69 131 VAL A C 1
ATOM 1033 O O . VAL A 1 131 ? -2.500 -3.838 -10.301 1.00 95.69 131 VAL A O 1
ATOM 1036 N N . LEU A 1 132 ? -3.382 -2.453 -8.785 1.00 95.56 132 LEU A N 1
ATOM 1037 C CA . LEU A 1 132 ? -4.453 -3.379 -8.389 1.00 95.56 132 LEU A CA 1
ATOM 1038 C C . LEU A 1 132 ? -5.486 -3.574 -9.500 1.00 95.56 132 LEU A C 1
ATOM 1040 O O . LEU A 1 132 ? -5.940 -4.701 -9.712 1.00 95.56 132 LEU A O 1
ATOM 1044 N N . GLU A 1 133 ? -5.850 -2.502 -10.200 1.00 94.12 133 GLU A N 1
ATOM 1045 C CA . GLU A 1 133 ? -6.757 -2.558 -11.346 1.00 94.12 133 GLU A CA 1
ATOM 1046 C C . GLU A 1 133 ? -6.131 -3.357 -12.499 1.00 94.12 133 GLU A C 1
ATOM 1048 O O . GLU A 1 133 ? -6.726 -4.334 -12.959 1.00 94.12 133 GLU A O 1
ATOM 1053 N N . GLU A 1 134 ? -4.885 -3.044 -12.871 1.00 93.19 134 GLU A N 1
ATOM 1054 C CA . GLU A 1 134 ? -4.116 -3.747 -13.910 1.00 93.19 134 GLU A CA 1
ATOM 1055 C C . GLU A 1 134 ? -3.930 -5.247 -13.598 1.00 93.19 134 GLU A C 1
ATOM 1057 O O . GLU A 1 134 ? -3.959 -6.092 -14.493 1.00 93.19 134 GLU A O 1
ATOM 1062 N N . SER A 1 135 ? -3.758 -5.602 -12.321 1.00 91.88 135 SER A N 1
ATOM 1063 C CA . SER A 1 135 ? -3.552 -6.987 -11.867 1.00 91.88 135 SER A CA 1
ATOM 1064 C C . SER A 1 135 ? -4.846 -7.756 -11.577 1.00 91.88 135 SER A C 1
ATOM 1066 O O . SER A 1 135 ? -4.793 -8.901 -11.118 1.00 91.88 135 SER A O 1
ATOM 1068 N N . GLY A 1 136 ? -6.012 -7.150 -11.820 1.00 91.19 136 GLY A N 1
ATOM 1069 C CA . GLY A 1 136 ? -7.311 -7.796 -11.646 1.00 91.19 136 GLY A CA 1
ATOM 1070 C C . GLY A 1 136 ? -7.677 -8.105 -10.192 1.00 91.19 136 GLY A C 1
ATOM 1071 O O . GLY A 1 136 ? -8.521 -8.970 -9.946 1.00 91.19 136 GLY A O 1
ATOM 1072 N N . TYR A 1 137 ? -7.081 -7.408 -9.221 1.00 93.19 137 TYR A N 1
ATOM 1073 C CA . TYR A 1 137 ? -7.341 -7.602 -7.789 1.00 93.19 137 TYR A CA 1
ATOM 1074 C C . TYR A 1 137 ? -8.839 -7.524 -7.448 1.00 93.19 137 TYR A C 1
ATOM 1076 O O . TYR A 1 137 ? -9.363 -8.329 -6.673 1.00 93.19 137 TYR A O 1
ATOM 1084 N N . TYR A 1 138 ? -9.552 -6.591 -8.081 1.00 90.38 138 TYR A N 1
ATOM 1085 C CA . TYR A 1 138 ? -10.976 -6.352 -7.845 1.00 90.38 138 TYR A CA 1
ATOM 1086 C C . TYR A 1 138 ? -11.912 -7.327 -8.578 1.00 90.38 138 TYR A C 1
ATOM 1088 O O . TYR A 1 138 ? -13.094 -7.422 -8.240 1.00 90.38 138 TYR A O 1
ATOM 1096 N N . ASN A 1 139 ? -11.402 -8.130 -9.518 1.00 86.62 139 ASN A N 1
ATOM 1097 C CA . ASN A 1 139 ? -12.220 -9.096 -10.262 1.00 86.62 139 ASN A CA 1
ATOM 1098 C C . ASN A 1 139 ? -12.763 -10.202 -9.340 1.00 86.62 139 ASN A C 1
ATOM 1100 O O . ASN A 1 139 ? -13.906 -10.635 -9.477 1.00 86.62 139 ASN A O 1
ATOM 1104 N N . PHE A 1 140 ? -11.975 -10.614 -8.341 1.00 65.44 140 PHE A N 1
ATOM 1105 C CA . PHE A 1 140 ? -12.366 -11.630 -7.354 1.00 65.44 140 PHE A CA 1
ATOM 1106 C C . PHE A 1 140 ? -13.222 -11.091 -6.205 1.00 65.44 140 PHE A C 1
ATOM 1108 O O . PHE A 1 140 ? -13.879 -11.873 -5.507 1.00 65.44 140 PHE A O 1
ATOM 1115 N N . THR A 1 141 ? -13.185 -9.782 -5.952 1.00 58.88 141 THR A N 1
ATOM 1116 C CA . THR A 1 141 ? -14.012 -9.155 -4.915 1.00 58.88 141 THR A CA 1
ATOM 1117 C C . THR A 1 141 ? -15.384 -8.791 -5.464 1.00 58.88 141 THR A C 1
ATOM 1119 O O . THR A 1 141 ? -16.359 -8.960 -4.736 1.00 58.88 141 THR A O 1
ATOM 1122 N N . SER A 1 142 ? -15.484 -8.426 -6.751 1.00 54.19 142 SER A N 1
ATOM 1123 C CA . SER A 1 142 ? -16.735 -8.065 -7.437 1.00 54.19 142 SER A CA 1
ATOM 1124 C C . SER A 1 142 ? -17.848 -9.111 -7.254 1.00 54.19 142 SER A C 1
ATOM 1126 O O . SER A 1 142 ? -18.986 -8.769 -6.944 1.00 54.19 142 SER A O 1
ATOM 1128 N N . ASN A 1 143 ? -17.505 -10.405 -7.303 1.00 47.12 143 ASN A N 1
ATOM 1129 C CA . ASN A 1 143 ? -18.470 -11.503 -7.149 1.00 47.12 143 ASN A CA 1
ATOM 1130 C C . ASN A 1 143 ? -18.741 -11.916 -5.679 1.00 47.12 143 ASN A C 1
ATOM 1132 O O . ASN A 1 143 ? -19.618 -12.730 -5.407 1.00 47.12 143 ASN A O 1
ATOM 1136 N N . ARG A 1 144 ? -17.987 -11.379 -4.705 1.00 50.22 144 ARG A N 1
ATOM 1137 C CA . ARG A 1 144 ? -18.092 -11.716 -3.267 1.00 50.22 144 ARG A CA 1
ATOM 1138 C C . ARG A 1 144 ? -18.704 -10.607 -2.404 1.00 50.22 144 ARG A C 1
ATOM 1140 O O . ARG A 1 144 ? -18.911 -10.816 -1.208 1.00 50.22 144 ARG A O 1
ATOM 1147 N N . TYR A 1 145 ? -19.071 -9.466 -2.992 1.00 46.59 145 TYR A N 1
ATOM 1148 C CA . TYR A 1 145 ? -19.769 -8.374 -2.294 1.00 46.59 145 TYR A CA 1
ATOM 1149 C C . TYR A 1 145 ? -21.192 -8.725 -1.817 1.00 46.59 145 TYR A C 1
ATOM 1151 O O . TYR A 1 145 ? -21.823 -7.905 -1.161 1.00 46.59 145 TYR A O 1
ATOM 1159 N N . HIS A 1 146 ? -21.704 -9.932 -2.077 1.00 45.69 146 HIS A N 1
ATOM 1160 C CA . HIS A 1 146 ? -22.968 -10.398 -1.493 1.00 45.69 146 HIS A CA 1
ATOM 1161 C C . HIS A 1 146 ? -22.851 -11.032 -0.097 1.00 45.69 146 HIS A C 1
ATOM 1163 O O . HIS A 1 146 ? -23.878 -11.335 0.499 1.00 45.69 146 HIS A O 1
ATOM 1169 N N . SER A 1 147 ? -21.646 -11.202 0.466 1.00 40.72 147 SER A N 1
ATOM 1170 C CA . SER A 1 147 ? -21.480 -11.879 1.768 1.00 40.72 147 SER A CA 1
ATOM 1171 C C . SER A 1 147 ? -20.940 -11.007 2.908 1.00 40.72 147 SER A C 1
ATOM 1173 O O . SER A 1 147 ? -20.819 -11.498 4.030 1.00 40.72 147 SER A O 1
ATOM 1175 N N . TYR A 1 148 ? -20.625 -9.732 2.676 1.00 38.94 148 TYR A N 1
ATOM 1176 C CA . TYR A 1 148 ? -20.161 -8.835 3.739 1.00 38.94 148 TYR A CA 1
ATOM 1177 C C . TYR A 1 148 ? -20.945 -7.523 3.679 1.00 38.94 148 TYR A C 1
ATOM 1179 O O . TYR A 1 148 ? -21.080 -6.974 2.584 1.00 38.94 148 TYR A O 1
ATOM 1187 N N . PRO A 1 149 ? -21.472 -7.012 4.811 1.00 41.59 149 PRO A N 1
ATOM 1188 C CA . PRO A 1 149 ? -22.298 -5.813 4.833 1.00 41.59 149 PRO A CA 1
ATOM 1189 C C . PRO A 1 149 ? -21.398 -4.599 4.598 1.00 41.59 149 PRO A C 1
ATOM 1191 O O . PRO A 1 149 ? -20.892 -3.969 5.524 1.00 41.59 149 PRO A O 1
ATOM 1194 N N . TRP A 1 150 ? -21.130 -4.315 3.329 1.00 53.53 150 TRP A N 1
ATOM 1195 C CA . TRP A 1 150 ? -20.408 -3.130 2.912 1.00 53.53 150 TRP A CA 1
ATOM 1196 C C . TRP A 1 150 ? -21.330 -1.924 3.075 1.00 53.53 150 TRP A C 1
ATOM 1198 O O . TRP A 1 150 ? -22.496 -1.966 2.681 1.00 53.53 150 TRP A O 1
ATOM 1208 N N . GLY A 1 151 ? -20.809 -0.859 3.684 1.00 46.91 151 GLY A N 1
ATOM 1209 C CA . GLY A 1 151 ? -21.550 0.368 3.948 1.00 46.91 151 GLY A CA 1
ATOM 1210 C C . GLY A 1 151 ? -22.219 0.901 2.685 1.00 46.91 151 GLY A C 1
ATOM 1211 O O . GLY A 1 151 ? -21.553 1.251 1.709 1.00 46.91 151 GLY A O 1
ATOM 1212 N N . THR A 1 152 ? -23.545 0.973 2.721 1.00 37.50 152 THR A N 1
ATOM 1213 C CA . THR A 1 152 ? -24.354 1.674 1.732 1.00 37.50 152 THR A CA 1
ATOM 1214 C C . THR A 1 152 ? -23.896 3.127 1.670 1.00 37.50 152 THR A C 1
ATOM 1216 O O . THR A 1 152 ? -24.057 3.872 2.639 1.00 37.50 152 THR A O 1
ATOM 1219 N N . LYS A 1 153 ? -23.348 3.553 0.527 1.00 43.81 153 LYS A N 1
ATOM 1220 C CA . LYS A 1 153 ? -23.338 4.971 0.161 1.00 43.81 153 LYS A CA 1
ATOM 1221 C C . LYS A 1 153 ? -24.798 5.411 0.071 1.00 43.81 153 LYS A C 1
ATOM 1223 O O . LYS A 1 153 ? -25.478 5.126 -0.910 1.00 43.81 153 LYS A O 1
ATOM 1228 N N . THR A 1 154 ? -25.297 6.066 1.112 1.00 38.38 154 THR A N 1
ATOM 1229 C CA . THR A 1 154 ? -26.567 6.783 1.048 1.00 38.38 154 THR A CA 1
ATOM 1230 C C . THR A 1 154 ? -26.344 8.015 0.182 1.00 38.38 154 THR A C 1
ATOM 1232 O O . THR A 1 154 ? -25.812 9.024 0.647 1.00 38.38 154 THR A O 1
ATOM 1235 N N . HIS A 1 155 ? -26.704 7.921 -1.094 1.00 38.19 155 HIS A N 1
ATOM 1236 C CA . HIS A 1 155 ? -26.963 9.113 -1.886 1.00 38.19 155 HIS A CA 1
ATOM 1237 C C . HIS A 1 155 ? -28.216 9.788 -1.310 1.00 38.19 155 HIS A C 1
ATOM 1239 O O . HIS A 1 155 ? -29.237 9.113 -1.169 1.00 38.19 155 HIS A O 1
ATOM 1245 N N . PRO A 1 156 ? -28.177 11.082 -0.950 1.00 43.47 156 PRO A N 1
ATOM 1246 C CA . PRO A 1 156 ? -29.399 11.807 -0.668 1.00 43.47 156 PRO A CA 1
ATOM 1247 C C . PRO A 1 156 ? -30.092 12.080 -2.004 1.00 43.47 156 PRO A C 1
ATOM 1249 O O . PRO A 1 156 ? -29.630 12.894 -2.805 1.00 43.47 156 PRO A O 1
ATOM 1252 N N . THR A 1 157 ? -31.182 11.366 -2.266 1.00 42.31 157 THR A N 1
ATOM 1253 C CA . THR A 1 157 ? -32.138 11.761 -3.300 1.00 42.31 157 THR A CA 1
ATOM 1254 C C . THR A 1 157 ? -32.847 13.022 -2.809 1.00 42.31 157 THR A C 1
ATOM 1256 O O . THR A 1 157 ? -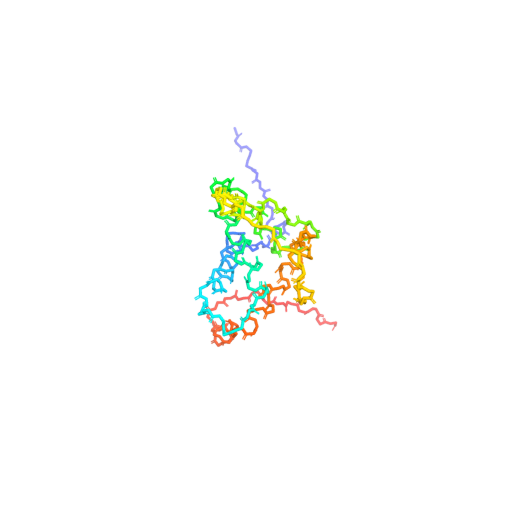33.312 13.063 -1.669 1.00 42.31 157 THR A O 1
ATOM 1259 N N . LYS A 1 158 ? -32.831 14.057 -3.652 1.00 41.03 158 LYS A N 1
ATOM 1260 C CA . LYS A 1 158 ? -33.564 15.317 -3.478 1.00 41.03 158 LYS A CA 1
ATOM 1261 C C . LYS A 1 158 ? -35.068 15.092 -3.378 1.00 41.03 158 LYS A C 1
ATOM 1263 O O . LYS A 1 158 ? -35.556 14.181 -4.083 1.00 41.03 158 LYS A O 1
#

Secondary structure (DSSP, 8-state):
--------GGG------HHHHHHHHHHHHHHHHHSPPPSS--HHHHHHHHHHHHHTSTT--HHHHHHHHHHHHTT--SBPPTHHHHTTHHHHT---S--------------GGGGTSPPBHHHHHHHHHHHHHHTTTTHHHHTTTTSS----------

Sequence (158 aa):
ASAGIAVSQRKVRQISDPIQQILIQLHKIIYITQLPPALHHNLKRRVIERFKKSLFSQQSNPCNLKSEIKKLSQGSPEPIEPNFFTADYHLLHRPSGGNSLSPDDPTGLCSSSDLEEGITYEQMQTVIEEVLEESGYYNFTSNRYHSYPWGTKTHPTK

pLDDT: mean 74.87, std 22.18, range [32.91, 97.5]

Organism: Mustela putorius furo (NCBI:txid9669)

Radius of gyration: 22.1 Å; chains: 1; bounding box: 74×28×68 Å

Foldseek 3Di:
DDDDDDDDPVPDDDDDDLVVLLVVLVCLLVVLQPDPDDPDDDPLSVVSVLVVCLLPDPPHDPVNVSVLSVQLSVLPQDFDDLVSPPPVVVVVPPPPDDDDDDDDDPPDPPDPVVVSPTGGSNVNNVSSVVSCVVVCVCVVVVVVVVPDPDDDPPDDDD